Protein 4QT3 (pdb70)

Foldseek 3Di:
DQWDKDQLDPVSQKIKTWNDAADDDPVQADDAFKKWKKAKWKAWPVVRGTDDRPRHPPNIDIDGAPPPPAFQSVNSVSNPGGAQIKIKMKHWQVRHVAQPFDPDPTHHGIIMIMIMTTHDIGHDD

B-factor: mean 23.05, std 9.27, range [12.1, 69.91]

Radius of gyration: 13.94 Å; Cα contacts (8 Å, |Δi|>4): 327; chains: 1; bounding box: 39×39×34 Å

GO terms:
  GO:0005528 FK506 binding (F, IDA)
  GO:0005634 nucleus (C, IDA)
  GO:0005737 cytoplasm (C, IDA)
  GO:0003755 peptidyl-prolyl cis-trans isomerase activity (F, IDA)
  GO:0006457 protein folding (P, IDA)
  GO:0046983 protein dimerization activity (F, TAS)
  GO:0000413 protein peptidyl-prolyl isomerization (P, IDA)
  GO:0005515 protein binding (F, IPI)

Sequence (125 aa):
QEFEKVEELTADGGVIKTILKKGDEGEENIPKKGNEVVTVHYVVGKLESTGKVFDSSSFDDRRNVPFKFHLEQQGEVIKKGWDICVSSMRKNEKKCLVRIESSMMYGYGDEGCGESIPGNSVLLLFEEIELLSFRELE

Solvent-accessible surface area: 7272 Å² total; per-residue (Å²): 218,151,75,112,149,42,103,44,24,106,88,13,1,0,39,5,24,31,56,115,172,13,56,140,34,137,145,27,29,5,132,143,19,11,26,0,16,0,28,21,23,0,70,6,76,91,98,41,104,70,54,38,42,67,52,62,144,134,80,52,52,118,8,56,0,59,87,79,92,36,25,104,0,10,18,47,0,0,36,34,0,74,76,51,2,79,0,55,0,72,0,58,18,123,23,14,79,21,129,153,9,60,72,193,48,13,76,34,122,8,30,1,37,11,59,1,41,0,50,43,54,128,148,75,215

Nearest PDB structures (foldseek):
  4qt2-assembly1_A  TM=9.663E-01  e=1.489E-20  Plasmodium falciparum 3D7
  3ni6-assembly1_A  TM=9.645E-01  e=3.321E-19  Plasmodium vivax
  2ki3-assembly1_A  TM=9.117E-01  e=2.292E-16  Plasmodium vivax
  1r9h-assembly1_A  TM=9.351E-01  e=1.323E-12  Caenorhabd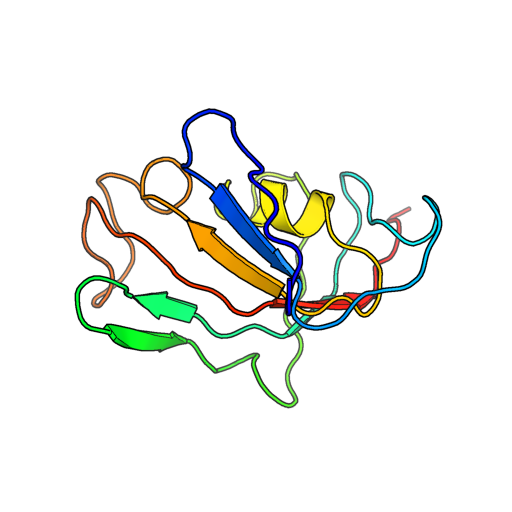itis elegans
  8ba6-assembly1_A  TM=9.193E-01  e=2.046E-12  Homo sapiens

Structure (mmCIF, N/CA/C/O backbone):
data_4QT3
#
_entry.id   4QT3
#
_cell.length_a   49.476
_cell.length_b   50.157
_cell.length_c   57.813
_cell.angle_alpha   90.000
_cell.angle_beta   90.000
_cell.angle_gamma   90.000
#
_symmetry.space_group_name_H-M   'P 21 21 21'
#
loop_
_entity.id
_entity.type
_entity.pdbx_description
1 polymer 'FK506-binding protein (FKBP)-type peptidyl-propyl isomerase'
2 non-polymer (2S,3S)-1,4-DIMERCAPTOBUTANE-2,3-DIOL
3 non-polymer 'RAPAMYCIN IMMUNOSUPPRESSANT DRUG'
4 water water
#
loop_
_atom_site.group_PDB
_atom_site.id
_atom_site.type_symbol
_atom_site.label_atom_id
_atom_site.label_alt_id
_atom_site.label_comp_id
_atom_site.label_asym_id
_atom_site.label_entity_id
_atom_site.label_seq_id
_atom_site.pdbx_PDB_ins_code
_atom_site.Cartn_x
_atom_site.Cartn_y
_atom_site.Cartn_z
_atom_site.occupancy
_atom_site.B_iso_or_equiv
_atom_site.auth_seq_id
_atom_site.auth_comp_id
_atom_site.auth_asym_id
_atom_site.auth_atom_id
_atom_site.pdbx_PDB_model_num
ATOM 1 N N . GLN A 1 1 ? -20.192 25.064 -7.529 1.00 45.95 5 GLN A N 1
ATOM 2 C CA . GLN A 1 1 ? -19.393 23.839 -7.193 1.00 42.63 5 GLN A CA 1
ATOM 3 C C . GLN A 1 1 ? -18.912 23.865 -5.746 1.00 36.62 5 GLN A C 1
ATOM 4 O O . GLN A 1 1 ? -18.608 24.925 -5.204 1.00 38.11 5 GLN A O 1
ATOM 10 N N . GLU A 1 2 ? -18.842 22.691 -5.124 1.00 31.33 6 GLU A N 1
ATOM 11 C CA . GLU A 1 2 ? -18.289 22.572 -3.776 1.00 27.56 6 GLU A CA 1
ATOM 12 C C . GLU A 1 2 ? -16.816 23.012 -3.739 1.00 25.47 6 GL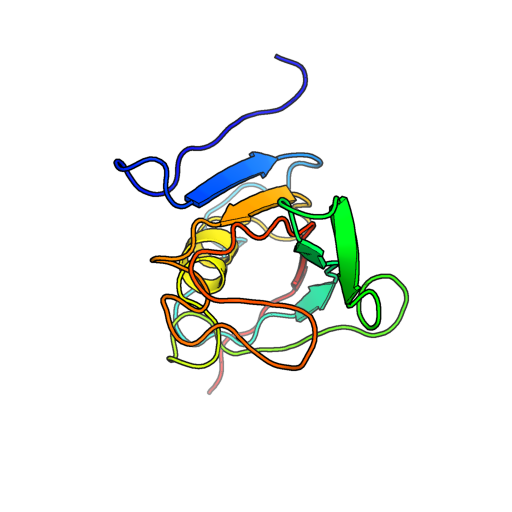U A C 1
ATOM 13 O O . GLU A 1 2 ? -16.398 23.771 -2.854 1.00 27.01 6 GLU A O 1
ATOM 19 N N . PHE A 1 3 ? -16.041 22.512 -4.698 1.00 26.73 7 PHE A N 1
ATOM 20 C CA . PHE A 1 3 ? -14.616 22.803 -4.786 1.00 25.74 7 PHE A CA 1
ATOM 21 C C . PHE A 1 3 ? -14.233 23.223 -6.191 1.00 27.08 7 PHE A C 1
ATOM 22 O O . PHE A 1 3 ? -14.788 22.725 -7.176 1.00 28.37 7 PHE A O 1
ATOM 30 N N . GLU A 1 4 ? -13.267 24.133 -6.267 1.00 25.12 8 GLU A N 1
ATOM 31 C CA . GLU A 1 4 ? -12.695 24.554 -7.530 1.00 27.06 8 GLU A CA 1
ATOM 32 C C . GLU A 1 4 ? -11.772 23.440 -8.014 1.00 23.56 8 GLU A C 1
ATOM 33 O O . GLU A 1 4 ? -10.879 22.997 -7.285 1.00 24.31 8 GLU A O 1
ATOM 39 N N . LYS A 1 5 ? -12.018 22.982 -9.235 1.00 21.89 9 LYS A N 1
ATOM 40 C CA . LYS A 1 5 ? -11.157 22.035 -9.917 1.00 23.63 9 LYS A CA 1
ATOM 41 C C . LYS A 1 5 ? -10.315 22.822 -10.915 1.00 24.41 9 LYS A C 1
ATOM 42 O O . LYS A 1 5 ? -10.844 23.596 -11.715 1.00 29.66 9 LYS A O 1
ATOM 48 N N . VAL A 1 6 ? -9.000 22.624 -10.854 1.00 21.46 10 VAL A N 1
ATOM 49 C CA . VAL A 1 6 ? -8.054 23.386 -11.653 1.00 20.24 10 VAL A CA 1
ATOM 50 C C . VAL A 1 6 ? -7.219 22.426 -12.479 1.00 18.79 10 VAL A C 1
ATOM 51 O O . VAL A 1 6 ? -6.455 21.631 -11.930 1.00 20.75 10 VAL A O 1
ATOM 55 N N . GLU A 1 7 ? -7.374 22.481 -13.795 1.00 17.54 11 GLU A N 1
ATOM 56 C CA A GLU A 1 7 ? -6.544 21.695 -14.700 0.70 18.03 11 GLU A CA 1
ATOM 57 C CA B GLU A 1 7 ? -6.551 21.690 -14.705 0.30 17.95 11 GLU A CA 1
ATOM 58 C C . GLU A 1 7 ? -5.221 22.443 -14.847 1.00 16.79 11 GLU A C 1
ATOM 59 O O . GLU A 1 7 ? -5.204 23.583 -15.286 1.00 19.04 11 GLU A O 1
ATOM 70 N N . LEU A 1 8 ? -4.105 21.825 -14.459 1.00 14.62 12 LEU A N 1
ATOM 71 C CA . LEU A 1 8 ? -2.808 22.527 -14.461 1.00 14.23 12 LEU A CA 1
ATOM 72 C C . LEU A 1 8 ? -1.909 22.224 -15.649 1.00 14.57 12 LEU A C 1
ATOM 73 O O . LEU A 1 8 ? -0.919 22.917 -15.865 1.00 15.46 12 LEU A O 1
ATOM 78 N N . THR A 1 9 ? -2.229 21.174 -16.396 1.00 15.56 13 THR A N 1
ATOM 79 C CA . THR A 1 9 ? -1.646 20.924 -17.704 1.00 15.81 13 THR A CA 1
ATOM 80 C C . THR A 1 9 ? -2.819 20.656 -18.646 1.00 16.00 13 THR A C 1
ATOM 81 O O . THR A 1 9 ? -3.820 20.066 -18.240 1.00 19.66 13 THR A O 1
ATOM 85 N N . ALA A 1 10 ? -2.692 21.071 -19.900 1.00 18.22 14 ALA A N 1
ATOM 86 C CA . ALA A 1 10 ? -3.814 20.984 -20.835 1.00 19.34 14 ALA A CA 1
ATOM 87 C C . ALA A 1 10 ? -4.164 19.537 -21.182 1.00 20.63 14 ALA A C 1
ATOM 88 O O . ALA A 1 10 ? -5.305 19.257 -21.567 1.00 23.58 14 ALA A O 1
ATOM 90 N N . ASP A 1 11 ? -3.198 18.630 -21.014 1.00 18.83 15 ASP A N 1
ATOM 91 C CA . ASP A 1 11 ? -3.380 17.213 -21.322 1.00 18.96 15 ASP A CA 1
ATOM 92 C C . ASP A 1 11 ? -4.094 16.419 -20.223 1.00 19.49 15 ASP A C 1
ATOM 93 O O . ASP A 1 11 ? -4.255 15.209 -20.360 1.00 21.56 15 ASP A O 1
ATOM 98 N N . GLY A 1 12 ? -4.536 17.085 -19.157 1.00 19.07 16 GLY A N 1
ATOM 99 C CA . GLY A 1 12 ? -5.210 16.408 -18.047 1.00 20.11 16 GLY A CA 1
ATOM 100 C C . GLY A 1 12 ? -4.284 15.642 -17.116 1.00 18.42 16 GLY A C 1
ATOM 101 O O . GLY A 1 12 ? -4.754 14.945 -16.227 1.00 19.09 16 GLY A O 1
ATOM 102 N N . GLY A 1 13 ? -2.975 15.768 -17.325 1.00 16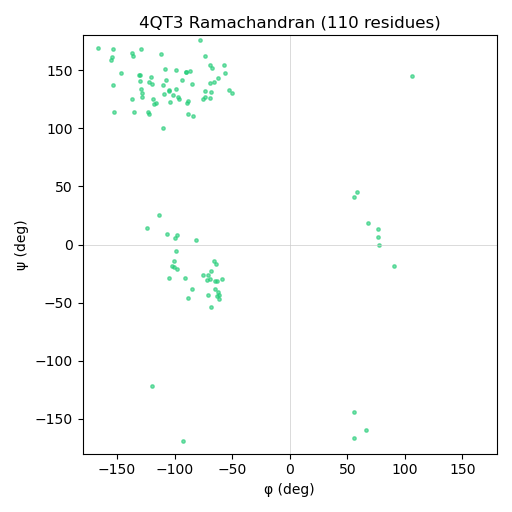.47 17 GLY A N 1
ATOM 103 C CA . GLY A 1 13 ? -1.988 15.025 -16.547 1.00 15.63 17 GLY A CA 1
ATOM 104 C C . GLY A 1 13 ? -1.831 15.456 -15.098 1.00 14.50 17 GLY A C 1
ATOM 105 O O . GLY A 1 13 ? -1.401 14.660 -14.262 1.00 14.95 17 GLY A O 1
ATOM 106 N N . VAL A 1 14 ? -2.152 16.718 -14.805 1.00 14.76 18 VAL A N 1
ATOM 107 C CA . VAL A 1 14 ? -2.098 17.256 -13.457 1.00 14.05 18 VAL A CA 1
ATOM 108 C C . VAL A 1 14 ? -3.372 18.067 -13.221 1.00 14.14 18 VAL A C 1
ATOM 109 O O . VAL A 1 14 ? -3.590 19.083 -13.877 1.00 15.20 18 VAL A O 1
ATOM 113 N N . ILE A 1 15 ? -4.211 17.588 -12.302 1.00 15.23 19 ILE A N 1
ATOM 114 C CA . ILE A 1 15 ? -5.479 18.232 -11.958 1.00 15.61 19 ILE A CA 1
ATOM 115 C C . ILE A 1 15 ? -5.558 18.413 -10.453 1.00 15.47 19 ILE A C 1
ATOM 116 O O . ILE A 1 15 ? -5.362 17.465 -9.697 1.00 17.36 19 ILE A O 1
ATOM 121 N N . LYS A 1 16 ? -5.827 19.643 -10.030 1.00 16.17 20 LYS A N 1
ATOM 122 C CA . LYS A 1 16 ? -5.867 20.038 -8.634 1.00 17.39 20 LYS A CA 1
ATOM 123 C C . LYS A 1 16 ? -7.317 20.324 -8.247 1.00 17.85 20 LYS A C 1
ATOM 124 O O . LYS A 1 16 ? -8.057 20.960 -9.009 1.00 20.06 20 LYS A O 1
ATOM 130 N N . THR A 1 17 ? -7.722 19.863 -7.070 1.00 16.71 21 THR A N 1
ATOM 131 C CA . THR A 1 17 ? -9.002 20.241 -6.477 1.00 16.54 21 THR A CA 1
ATOM 132 C C . THR A 1 17 ? -8.684 21.000 -5.203 1.00 17.24 21 THR A C 1
ATOM 133 O O . THR A 1 17 ? -8.010 20.475 -4.309 1.00 18.14 21 THR A O 1
ATOM 137 N N . ILE A 1 18 ? -9.154 22.248 -5.125 1.00 17.78 22 ILE A N 1
ATOM 138 C CA . ILE A 1 18 ? -8.848 23.090 -3.979 1.00 18.17 22 ILE A CA 1
ATOM 139 C C . ILE A 1 18 ? -9.841 22.779 -2.865 1.00 18.72 22 ILE A C 1
ATOM 140 O O . ILE A 1 18 ? -11.026 23.072 -2.986 1.00 22.81 22 ILE A O 1
ATOM 145 N N . LEU A 1 19 ? -9.351 22.161 -1.796 1.00 18.34 23 LEU A N 1
ATOM 146 C CA . LEU A 1 19 ? -10.180 21.761 -0.659 1.00 19.29 23 LEU A CA 1
ATOM 147 C C . LEU A 1 19 ? -10.368 22.902 0.342 1.00 19.66 23 LEU A C 1
ATOM 148 O O . LEU A 1 19 ? -11.445 23.057 0.924 1.00 23.69 23 LEU A O 1
ATOM 153 N N . LYS A 1 20 ? -9.307 23.674 0.551 1.00 19.93 24 LYS A N 1
ATOM 154 C CA . LYS A 1 20 ? -9.330 24.862 1.396 1.00 20.31 24 LYS A CA 1
ATOM 155 C C . LYS A 1 20 ? -8.567 25.958 0.686 1.00 21.33 24 LYS A C 1
ATOM 156 O O . LYS A 1 20 ? -7.400 25.775 0.337 1.00 21.39 24 LYS A O 1
ATOM 162 N N . LYS A 1 21 ? -9.219 27.102 0.493 1.00 22.09 25 LYS A N 1
ATOM 163 C CA . LYS A 1 21 ? -8.604 28.241 -0.174 1.00 22.33 25 LYS A CA 1
ATOM 164 C C . LYS A 1 21 ? -7.522 28.844 0.699 1.00 20.79 25 LYS A C 1
ATOM 165 O O . LYS A 1 21 ? -7.697 28.971 1.911 1.00 23.74 25 LYS A O 1
ATOM 171 N N . GLY A 1 22 ? -6.405 29.213 0.077 1.00 21.52 26 GLY A N 1
ATOM 172 C CA . GLY A 1 22 ? -5.327 29.899 0.769 1.00 22.32 26 GLY A CA 1
ATOM 173 C C . GLY A 1 22 ? -5.446 31.412 0.685 1.00 23.54 26 GLY A C 1
ATOM 174 O O . GLY A 1 22 ? -6.459 31.953 0.235 1.00 24.85 26 GLY A O 1
ATOM 175 N N . ASP A 1 23 ? -4.382 32.084 1.105 1.00 24.10 27 ASP A N 1
ATOM 176 C CA . ASP A 1 23 ? -4.353 33.550 1.187 1.00 23.31 27 ASP A CA 1
ATOM 177 C C . ASP A 1 23 ? -4.246 34.197 -0.196 1.00 25.80 27 ASP A C 1
ATOM 178 O O . ASP A 1 23 ? -3.408 33.809 -1.006 1.00 25.87 27 ASP A O 1
ATOM 183 N N . GLU A 1 24 ? -5.087 35.195 -0.459 1.00 27.44 28 GLU A N 1
ATOM 184 C CA . GLU A 1 24 ? -5.097 35.888 -1.754 1.00 30.92 28 GLU A CA 1
ATOM 185 C C . GLU A 1 24 ? -3.842 36.736 -1.949 1.00 29.42 28 GLU A C 1
ATOM 186 O O . GLU A 1 24 ? -3.208 37.145 -0.977 1.00 30.24 28 GLU A O 1
ATOM 192 N N . GLY A 1 25 ? -3.481 36.971 -3.210 1.00 29.44 29 GLY A N 1
ATOM 193 C CA . GLY A 1 25 ? -2.318 37.805 -3.550 1.00 29.25 29 GLY A CA 1
ATOM 194 C C . GLY A 1 25 ? -1.106 37.026 -4.039 1.00 28.79 29 GLY A C 1
ATOM 195 O O . GLY A 1 25 ? -0.837 35.925 -3.560 1.00 28.01 29 GLY A O 1
ATOM 196 N N . GLU A 1 26 ? -0.357 37.612 -4.973 1.00 28.73 30 GLU A N 1
ATOM 197 C CA . GLU A 1 26 ? 0.849 36.988 -5.540 1.00 28.14 30 GLU A CA 1
ATOM 198 C C . GLU A 1 26 ? 1.945 36.764 -4.521 1.00 27.61 30 GLU A C 1
ATOM 199 O O . GLU A 1 26 ? 2.737 35.832 -4.653 1.00 28.61 30 GLU A O 1
ATOM 205 N N . GLU A 1 27 ? 2.016 37.639 -3.522 1.00 27.14 31 GLU A N 1
ATOM 206 C CA . GLU A 1 27 ? 3.020 37.509 -2.473 1.00 29.77 31 GLU A CA 1
ATOM 207 C C . GLU A 1 27 ? 2.836 36.233 -1.649 1.00 29.76 31 GLU A C 1
ATOM 208 O O . GLU A 1 27 ? 3.750 35.832 -0.928 1.00 30.40 31 GLU A O 1
ATOM 214 N N . ASN A 1 28 ? 1.651 35.624 -1.740 1.00 25.87 32 ASN A N 1
ATOM 215 C CA . ASN A 1 28 ? 1.342 34.386 -1.016 1.00 25.85 32 ASN A CA 1
ATOM 216 C C . ASN A 1 28 ? 1.486 33.118 -1.841 1.00 23.85 32 ASN A C 1
ATOM 217 O O . ASN A 1 28 ? 1.123 32.045 -1.366 1.00 21.11 32 ASN A O 1
ATOM 222 N N . ILE A 1 29 ? 2.028 33.237 -3.051 1.00 23.24 33 ILE A N 1
ATOM 223 C CA . ILE A 1 29 ? 2.343 32.081 -3.889 1.00 21.88 33 ILE A CA 1
ATOM 224 C C . ILE A 1 29 ? 3.862 31.949 -3.949 1.00 21.98 33 ILE A C 1
ATOM 225 O O . ILE A 1 29 ? 4.551 32.924 -4.241 1.00 22.92 33 ILE A O 1
ATOM 230 N N . PRO A 1 30 ? 4.396 30.746 -3.680 1.00 19.16 34 PRO A N 1
ATOM 231 C CA . PRO A 1 30 ?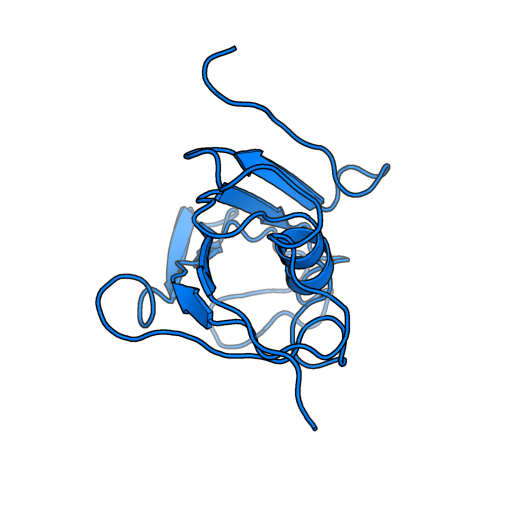 5.841 30.555 -3.697 1.00 19.22 34 PRO A CA 1
ATOM 232 C C . PRO A 1 30 ? 6.406 30.702 -5.093 1.00 20.46 34 PRO A C 1
ATOM 233 O O . PRO A 1 30 ? 5.713 30.444 -6.072 1.00 22.30 34 PRO A O 1
ATOM 237 N N . LYS A 1 31 ? 7.663 31.117 -5.166 1.00 20.78 35 LYS A N 1
ATOM 238 C CA . LYS A 1 31 ? 8.347 31.311 -6.427 1.00 22.05 35 LYS A CA 1
ATOM 239 C C . LYS A 1 31 ? 9.461 30.286 -6.600 1.00 19.51 35 LYS A C 1
ATOM 240 O O . LYS A 1 31 ? 9.902 29.645 -5.637 1.00 20.02 35 LYS A O 1
ATOM 246 N N . LYS A 1 32 ? 9.920 30.150 -7.839 1.00 20.16 36 LYS A N 1
ATOM 247 C CA . LYS A 1 32 ? 10.992 29.225 -8.191 1.00 20.03 36 LYS A CA 1
ATOM 248 C C . LYS A 1 32 ? 12.199 29.397 -7.275 1.00 20.17 36 LYS A C 1
ATOM 249 O O . LYS A 1 32 ? 12.677 30.520 -7.055 1.00 22.68 36 LYS A O 1
ATOM 255 N N . GLY A 1 33 ? 12.681 28.283 -6.733 1.00 21.31 37 GLY A N 1
ATOM 256 C CA . GLY A 1 33 ? 13.842 28.275 -5.849 1.00 21.91 37 GLY A CA 1
ATOM 257 C C . GLY A 1 33 ? 13.543 28.421 -4.368 1.00 20.26 37 GLY A C 1
ATOM 258 O O . GLY A 1 33 ? 14.388 28.104 -3.527 1.00 23.40 37 GLY A O 1
ATOM 259 N N . ASN A 1 34 ? 12.349 28.905 -4.028 1.00 20.01 38 ASN A N 1
ATOM 260 C CA . ASN A 1 34 ? 11.969 29.055 -2.637 1.00 18.94 38 ASN A CA 1
ATOM 261 C C . ASN A 1 34 ? 11.940 27.700 -1.937 1.00 18.79 38 ASN A C 1
ATOM 262 O O . ASN A 1 34 ? 11.529 26.687 -2.532 1.00 20.26 38 ASN A O 1
ATOM 267 N N . GLU A 1 35 ? 12.345 27.682 -0.672 1.00 20.16 39 GLU A N 1
ATOM 268 C CA . GLU A 1 35 ? 12.048 26.552 0.197 1.00 20.56 39 GLU A CA 1
ATOM 269 C C . GLU A 1 35 ? 10.569 26.610 0.560 1.00 21.25 39 GLU A C 1
ATOM 270 O O . GLU A 1 35 ? 10.077 27.633 1.022 1.00 24.87 39 GLU A O 1
ATOM 276 N N . VAL A 1 36 ? 9.869 25.504 0.333 1.00 18.23 40 VAL A N 1
ATOM 277 C CA A VAL A 1 36 ? 8.459 25.414 0.710 0.50 17.61 40 VAL A CA 1
ATOM 278 C CA B VAL A 1 36 ? 8.465 25.368 0.640 0.50 17.99 40 VAL A CA 1
ATOM 279 C C . VAL A 1 36 ? 8.298 24.323 1.744 1.00 17.44 40 VAL A C 1
ATOM 280 O O . VAL A 1 36 ? 9.019 23.321 1.737 1.00 19.22 40 VAL A O 1
ATOM 287 N N . THR A 1 37 ? 7.356 24.553 2.653 1.00 18.04 41 THR A N 1
ATOM 288 C CA . THR A 1 37 ? 7.037 23.636 3.738 1.00 18.13 41 THR A CA 1
ATOM 289 C C . THR A 1 37 ? 5.590 23.185 3.602 1.00 16.99 41 THR A C 1
ATOM 290 O O . THR A 1 37 ? 4.688 24.018 3.519 1.00 17.46 41 THR A O 1
ATOM 294 N N . VAL A 1 38 ? 5.374 21.870 3.564 1.00 17.12 42 VAL A N 1
ATOM 295 C CA . VAL A 1 38 ? 4.038 21.306 3.361 1.00 16.31 42 VAL A CA 1
ATOM 296 C C . VAL A 1 38 ? 3.762 20.120 4.280 1.00 16.55 42 VAL A C 1
ATOM 297 O O . VAL A 1 38 ? 4.679 19.550 4.876 1.00 17.60 42 VAL A O 1
ATOM 301 N N . HIS A 1 39 ? 2.485 19.764 4.383 1.00 16.88 43 HIS A N 1
ATOM 302 C CA . HIS A 1 39 ? 2.087 18.424 4.784 1.00 17.71 43 HIS A CA 1
ATOM 303 C C . HIS A 1 39 ? 1.526 17.735 3.550 1.00 16.01 43 HIS A C 1
ATOM 304 O O . HIS A 1 39 ? 0.975 18.387 2.661 1.00 16.93 43 HIS A O 1
ATOM 311 N N . TYR A 1 40 ? 1.651 16.414 3.500 1.00 15.17 44 TYR A N 1
ATOM 312 C CA . TYR A 1 40 ? 1.064 15.657 2.408 1.00 14.70 44 TYR A CA 1
ATOM 313 C C . TYR A 1 40 ? 0.767 14.223 2.800 1.00 14.43 44 TYR A C 1
ATOM 314 O O . TYR A 1 40 ? 1.313 13.707 3.768 1.00 15.29 44 TYR A O 1
ATOM 323 N N . VAL A 1 41 ? -0.105 13.621 2.005 1.00 14.41 45 VAL A N 1
ATOM 324 C CA A VAL A 1 41 ? -0.353 12.182 2.023 0.50 14.15 45 VAL A CA 1
ATOM 325 C CA B VAL A 1 41 ? -0.388 12.184 2.020 0.50 14.57 45 VAL A CA 1
ATOM 326 C C . VAL A 1 41 ? -0.500 11.750 0.563 1.00 14.72 45 VAL A C 1
ATOM 327 O O . VAL A 1 41 ? -1.101 12.460 -0.246 1.00 14.83 45 VAL A O 1
ATOM 334 N N . GLY A 1 42 ? 0.068 10.590 0.222 1.00 14.31 46 GLY A N 1
ATOM 335 C CA . GLY A 1 42 ? 0.005 10.055 -1.131 1.00 14.35 46 GLY A CA 1
ATOM 336 C C . GLY A 1 42 ? -0.673 8.697 -1.215 1.00 13.37 46 GLY A C 1
ATOM 337 O O . GLY A 1 42 ? -0.438 7.831 -0.378 1.00 15.10 46 GLY A O 1
ATOM 338 N N . LYS A 1 43 ? -1.505 8.536 -2.235 1.00 14.11 47 LYS A N 1
ATOM 339 C CA . LYS A 1 43 ? -2.296 7.337 -2.485 1.00 14.87 47 LYS A CA 1
ATOM 340 C C . LYS A 1 43 ? -2.108 6.888 -3.952 1.00 14.26 47 LYS A C 1
ATOM 341 O O . LYS A 1 43 ? -2.042 7.709 -4.881 1.00 14.40 47 LYS A O 1
ATOM 347 N N . LEU A 1 44 ? -2.023 5.577 -4.162 1.00 13.44 48 LEU A N 1
ATOM 348 C CA . LEU A 1 44 ? -1.910 4.998 -5.489 1.00 13.76 48 LEU A CA 1
ATOM 349 C C . LEU A 1 44 ? -3.309 4.734 -6.035 1.00 14.68 48 LEU A C 1
ATOM 350 O O . LEU A 1 44 ? -4.075 4.004 -5.406 1.00 17.13 48 LEU A O 1
ATOM 355 N N . GLU A 1 45 ? -3.658 5.312 -7.183 1.00 15.07 49 GLU A N 1
ATOM 356 C CA . GLU A 1 45 ? -5.034 5.184 -7.698 1.00 17.41 49 GLU A CA 1
ATOM 357 C C . GLU A 1 45 ? -5.394 3.736 -8.054 1.00 18.41 49 GLU A C 1
ATOM 358 O O . GLU A 1 45 ? -6.528 3.303 -7.809 1.00 21.73 49 GLU A O 1
ATOM 364 N N . SER A 1 46 ? -4.450 2.986 -8.616 1.00 18.06 50 SER A N 1
ATOM 365 C CA . SER A 1 46 ? -4.769 1.647 -9.126 1.00 18.79 50 SER A CA 1
ATOM 366 C C . SER A 1 46 ? -5.246 0.697 -8.025 1.00 20.90 50 SER A C 1
ATOM 367 O O . SER A 1 46 ? -6.191 -0.073 -8.237 1.00 26.79 50 SER A O 1
ATOM 370 N N . THR A 1 47 ? -4.608 0.758 -6.862 1.00 19.21 51 THR A N 1
ATOM 371 C CA . THR A 1 47 ? -4.934 -0.124 -5.732 1.00 18.57 51 THR A CA 1
ATOM 372 C C . THR A 1 47 ? -5.798 0.564 -4.697 1.00 18.92 51 THR A C 1
ATOM 373 O O . THR A 1 47 ? -6.411 -0.092 -3.857 1.00 21.02 51 THR A O 1
ATOM 377 N N . GLY A 1 48 ? -5.804 1.897 -4.721 1.00 17.90 52 GLY A N 1
ATOM 378 C 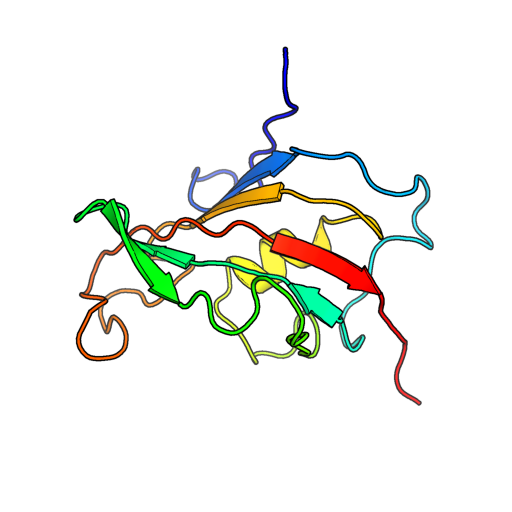CA . GLY A 1 48 ? -6.502 2.678 -3.721 1.00 17.62 52 GLY A CA 1
ATOM 379 C C . GLY A 1 48 ? -5.796 2.759 -2.387 1.00 16.47 52 GLY A C 1
ATOM 380 O O . GLY A 1 48 ? -6.378 3.200 -1.415 1.00 21.64 52 GLY A O 1
ATOM 381 N N . LYS A 1 49 ? -4.524 2.364 -2.337 1.00 16.64 53 LYS A N 1
ATOM 382 C CA . LYS A 1 49 ? -3.796 2.286 -1.080 1.00 17.50 53 LYS A CA 1
ATOM 383 C C . LYS A 1 49 ? -2.913 3.518 -0.840 1.00 16.20 53 LYS A C 1
ATOM 384 O O . LYS A 1 49 ? -2.204 3.961 -1.735 1.00 16.72 53 LYS A O 1
ATOM 390 N N . VAL A 1 50 ? -2.968 4.056 0.373 1.00 15.15 54 VAL A N 1
ATOM 391 C CA . VAL A 1 50 ? -2.054 5.106 0.794 1.00 15.48 54 VAL A CA 1
ATOM 392 C C . VAL A 1 50 ? -0.651 4.520 0.924 1.00 16.65 54 VAL A C 1
ATOM 393 O O . VAL A 1 50 ? -0.452 3.530 1.614 1.00 20.39 54 VAL A O 1
ATOM 397 N N . PHE A 1 51 ? 0.318 5.127 0.252 1.00 15.27 55 PHE A N 1
ATOM 398 C CA . PHE A 1 51 ? 1.700 4.667 0.338 1.00 15.38 55 PHE A CA 1
ATOM 399 C C . PHE A 1 51 ? 2.586 5.522 1.249 1.00 16.27 55 PHE A C 1
ATOM 400 O O . PHE A 1 51 ? 3.646 5.068 1.664 1.00 18.94 55 PHE A O 1
ATOM 408 N N . ASP A 1 52 ? 2.178 6.748 1.562 1.00 14.98 56 ASP A N 1
ATOM 409 C CA . ASP A 1 52 ? 3.007 7.628 2.390 1.00 15.82 56 ASP A CA 1
ATOM 410 C C . ASP A 1 52 ? 2.116 8.605 3.131 1.00 15.57 56 ASP A C 1
ATOM 411 O O . ASP A 1 52 ? 1.451 9.429 2.509 1.00 16.08 56 ASP A O 1
ATOM 416 N N . SER A 1 53 ? 2.084 8.472 4.455 1.00 17.74 57 SER A N 1
ATOM 417 C CA . SER A 1 53 ? 1.413 9.434 5.324 1.00 18.25 57 SER A CA 1
ATOM 418 C C . SER A 1 53 ? 2.352 10.004 6.395 1.00 18.84 57 SER A C 1
ATOM 419 O O . SER A 1 53 ? 1.889 10.668 7.323 1.00 21.81 57 SER A O 1
ATOM 422 N N . SER A 1 54 ? 3.662 9.801 6.234 1.00 18.46 58 SER A N 1
ATOM 423 C CA A SER A 1 54 ? 4.662 10.190 7.233 0.50 19.13 58 SER A CA 1
ATOM 424 C CA B SER A 1 54 ? 4.605 10.181 7.285 0.50 19.79 58 SER A CA 1
ATOM 425 C C . SER A 1 54 ? 4.697 11.692 7.500 1.00 19.86 58 SER A C 1
ATOM 426 O O . SER A 1 54 ? 5.118 12.133 8.569 1.00 23.50 58 SER A O 1
ATOM 431 N N . PHE A 1 55 ? 4.277 12.476 6.510 1.00 19.28 59 PHE A N 1
ATOM 432 C CA . PHE A 1 55 ? 4.291 13.931 6.623 1.00 19.57 59 PHE A CA 1
ATOM 433 C C . PHE A 1 55 ? 2.879 14.531 6.644 1.00 19.43 59 PHE A C 1
ATOM 434 O O . PHE A 1 55 ? 2.701 15.700 6.315 1.00 19.64 59 PHE A O 1
ATOM 442 N N . ASP A 1 56 ? 1.880 13.762 7.078 1.00 21.22 60 ASP A N 1
ATOM 443 C CA A ASP A 1 56 ? 0.478 14.169 6.977 0.50 23.76 60 ASP A CA 1
ATOM 444 C CA B ASP A 1 56 ? 0.488 14.212 6.962 0.50 23.48 60 ASP A CA 1
ATOM 445 C C . ASP A 1 56 ? -0.067 14.845 8.236 1.00 27.91 60 ASP A C 1
ATOM 446 O O . ASP A 1 56 ? -1.155 15.426 8.207 1.00 33.45 60 ASP A O 1
ATOM 455 N N . ARG A 1 57 ? 0.688 14.760 9.330 1.00 30.34 61 ARG A N 1
ATOM 456 C CA A ARG A 1 57 ? 0.198 15.212 10.637 0.50 32.56 61 ARG A CA 1
ATOM 457 C CA B ARG A 1 57 ? 0.205 15.175 10.648 0.50 33.02 61 ARG A CA 1
ATOM 458 C C . ARG A 1 57 ? 1.121 16.257 11.258 1.00 33.60 61 ARG A C 1
ATOM 459 O O . ARG A 1 57 ? 0.875 17.452 11.091 1.00 39.99 61 ARG A O 1
ATOM 474 N N . ASN A 1 58 ? 2.193 15.843 11.928 1.00 33.83 62 ASN A N 1
ATOM 475 C CA . ASN A 1 58 ? 3.029 16.776 12.692 1.00 37.12 62 ASN A CA 1
ATOM 476 C C . ASN A 1 58 ? 4.352 17.116 12.019 1.00 35.08 62 ASN A C 1
ATOM 477 O O . ASN A 1 58 ? 4.880 18.211 12.208 1.00 41.70 62 ASN A O 1
ATOM 482 N N . VAL A 1 59 ? 4.875 16.181 11.230 1.00 31.45 63 VAL A N 1
ATOM 483 C CA . VAL A 1 59 ? 6.184 16.331 10.609 1.00 29.09 63 VAL A CA 1
ATOM 484 C C . VAL A 1 59 ? 6.001 17.048 9.272 1.00 26.15 63 VAL A C 1
ATOM 485 O O . VAL A 1 59 ? 5.217 16.591 8.427 1.00 26.83 63 VAL A O 1
ATOM 489 N N . PRO A 1 60 ? 6.690 18.187 9.080 1.00 24.72 64 PRO A N 1
ATOM 490 C CA . PRO A 1 60 ? 6.590 18.892 7.803 1.00 21.56 64 PRO A CA 1
ATOM 491 C C . PRO A 1 60 ? 7.593 18.371 6.778 1.00 21.35 64 PRO A C 1
ATOM 492 O O . PRO A 1 60 ? 8.676 17.901 7.145 1.00 23.03 64 PRO A O 1
ATOM 496 N N . PHE A 1 61 ? 7.213 18.448 5.506 1.00 19.51 65 PHE A N 1
ATOM 497 C CA . PHE A 1 61 ? 8.095 18.103 4.393 1.00 17.48 65 PHE A CA 1
ATOM 498 C C . PHE A 1 61 ? 8.550 19.406 3.738 1.00 17.27 65 PHE A C 1
ATOM 499 O O . PHE A 1 61 ? 7.730 20.276 3.466 1.00 17.72 65 PHE A O 1
ATOM 507 N N . LYS 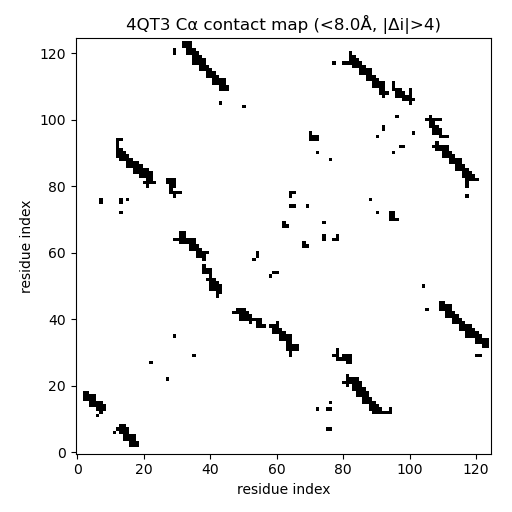A 1 62 ? 9.853 19.537 3.499 1.00 17.40 66 LYS A N 1
ATOM 508 C CA . LYS A 1 62 ? 10.415 20.742 2.881 1.00 18.33 66 LYS A CA 1
ATOM 509 C C . LYS A 1 62 ? 11.156 20.391 1.601 1.00 17.22 66 LYS A C 1
ATOM 510 O O . LYS A 1 62 ? 11.851 19.374 1.537 1.00 20.82 66 LYS A O 1
ATOM 516 N N . PHE A 1 63 ? 11.001 21.220 0.576 1.00 17.04 67 PHE A N 1
ATOM 517 C CA . PHE A 1 63 ? 11.754 21.063 -0.659 1.00 16.82 67 PHE A CA 1
ATOM 518 C C . PHE A 1 63 ? 11.884 22.422 -1.353 1.00 15.81 67 PHE A C 1
ATOM 519 O O . PHE A 1 63 ? 11.216 23.380 -0.973 1.00 17.81 67 PHE A O 1
ATOM 527 N N . HIS A 1 64 ? 12.747 22.495 -2.355 1.00 16.92 68 HIS A N 1
ATOM 528 C CA . HIS A 1 64 ? 12.909 23.712 -3.143 1.00 16.79 68 HIS A CA 1
ATOM 529 C C . HIS A 1 64 ? 12.081 23.635 -4.402 1.00 16.56 68 HIS A C 1
ATOM 530 O O . HIS A 1 64 ? 12.216 22.703 -5.186 1.00 17.11 68 HIS A O 1
ATOM 537 N N . LEU A 1 65 ? 11.230 24.634 -4.589 1.00 17.33 69 LEU A N 1
ATOM 538 C CA . LEU A 1 65 ? 10.289 24.652 -5.691 1.00 16.18 69 LEU A CA 1
ATOM 539 C C . LEU A 1 65 ? 10.978 24.818 -7.047 1.00 16.55 69 LEU A C 1
ATOM 540 O O . LEU A 1 65 ? 11.813 25.704 -7.225 1.00 17.79 69 LEU A O 1
ATOM 545 N N . GLU A 1 66 ? 10.623 23.967 -8.001 1.00 16.65 70 GLU A N 1
ATOM 546 C CA . GLU A 1 66 ? 11.093 24.079 -9.374 1.00 17.48 70 GLU A CA 1
ATOM 547 C C . GLU A 1 66 ? 12.619 24.037 -9.485 1.00 19.92 70 GLU A C 1
ATOM 548 O O . GLU A 1 66 ? 13.226 24.825 -10.229 1.00 24.28 70 GLU A O 1
ATOM 554 N N . GLN A 1 67 ? 13.214 23.088 -8.755 1.00 19.78 71 GLN A N 1
ATOM 555 C CA A GLN A 1 67 ? 14.669 22.918 -8.708 0.50 22.28 71 GLN A CA 1
ATOM 556 C CA B GLN A 1 67 ? 14.666 22.911 -8.689 0.50 22.64 71 GLN A CA 1
ATOM 557 C C . GLN A 1 67 ? 15.080 21.464 -8.964 1.00 24.99 71 GLN A C 1
ATOM 558 O O . GLN A 1 67 ? 16.143 21.017 -8.522 1.00 25.48 71 GLN A O 1
ATOM 569 N N . GLY A 1 68 ? 14.245 20.728 -9.691 1.00 23.74 72 GLY A N 1
ATOM 570 C CA . GLY A 1 68 ? 14.542 19.331 -10.025 1.00 24.18 72 GLY A CA 1
ATOM 571 C C . GLY A 1 68 ? 14.534 18.350 -8.864 1.00 23.10 72 GLY A C 1
ATOM 572 O O . GLY A 1 68 ? 15.088 17.250 -8.985 1.00 26.24 72 GLY A O 1
ATOM 573 N N . GLU A 1 69 ? 13.904 18.718 -7.752 1.00 17.69 73 GLU A N 1
ATOM 574 C CA . GLU A 1 69 ? 13.968 17.896 -6.539 1.00 15.55 73 GLU A CA 1
ATOM 575 C C . GLU A 1 69 ? 12.843 16.864 -6.421 1.00 15.28 73 GLU A C 1
ATOM 576 O O . GLU A 1 69 ? 13.026 15.815 -5.807 1.00 15.69 73 GLU A O 1
ATOM 582 N N . VAL A 1 70 ? 11.689 17.173 -7.004 1.00 15.60 74 VAL A N 1
ATOM 583 C CA . VAL A 1 70 ? 10.483 16.362 -6.865 1.00 14.59 74 VAL A CA 1
ATOM 584 C C . VAL A 1 70 ? 9.895 16.060 -8.235 1.00 14.16 74 VAL A C 1
ATOM 585 O O . VAL A 1 70 ? 10.290 16.646 -9.247 1.00 15.76 74 VAL A O 1
ATOM 589 N N . ILE A 1 71 ? 8.942 15.125 -8.271 1.00 13.32 75 ILE A N 1
ATOM 590 C CA . ILE A 1 71 ? 8.226 14.812 -9.505 1.00 13.06 75 ILE A CA 1
ATOM 591 C C . ILE A 1 71 ? 7.577 16.064 -10.093 1.00 12.10 75 ILE A C 1
ATOM 592 O O . ILE A 1 71 ? 7.166 16.977 -9.365 1.00 13.27 75 ILE A O 1
ATOM 597 N N . LYS A 1 72 ? 7.496 16.112 -11.410 1.00 13.03 76 LYS A N 1
ATOM 598 C CA A LYS A 1 72 ? 7.050 17.320 -12.098 0.70 13.99 76 LYS A CA 1
ATOM 599 C CA B LYS A 1 72 ? 7.061 17.328 -12.082 0.30 13.60 76 LYS A CA 1
ATOM 600 C C . LYS A 1 72 ? 5.667 17.764 -11.628 1.00 13.16 76 LYS A C 1
ATOM 601 O O . LYS A 1 72 ? 5.415 18.947 -11.473 1.00 14.05 76 LYS A O 1
ATOM 612 N N . GLY A 1 73 ? 4.756 16.818 -11.427 1.00 12.87 77 GLY A N 1
ATOM 613 C CA . GLY A 1 73 ? 3.414 17.172 -10.991 1.00 12.46 77 GLY A CA 1
ATOM 614 C C . GLY A 1 73 ? 3.382 17.914 -9.672 1.00 12.37 77 GLY A C 1
ATOM 615 O O . GLY A 1 73 ? 2.487 18.728 -9.437 1.00 13.10 77 GLY A O 1
ATOM 616 N N . TRP A 1 74 ? 4.348 17.645 -8.799 1.00 12.45 78 TRP A N 1
ATOM 617 C CA . TRP A 1 74 ? 4.459 18.396 -7.542 1.00 12.56 78 TRP A CA 1
ATOM 618 C C . TRP A 1 74 ? 4.930 19.827 -7.751 1.00 13.42 78 TRP A C 1
ATOM 619 O O . TRP A 1 74 ? 4.377 20.742 -7.142 1.00 14.13 78 TRP A O 1
ATOM 630 N N . ASP A 1 75 ? 5.933 20.025 -8.603 1.00 12.98 79 ASP A N 1
ATOM 631 C CA . ASP A 1 75 ? 6.369 21.393 -8.920 1.00 13.63 79 ASP A CA 1
ATOM 632 C C . ASP A 1 75 ? 5.221 22.173 -9.566 1.00 13.52 79 ASP A C 1
ATOM 633 O O . ASP A 1 75 ? 4.966 23.325 -9.221 1.00 14.41 79 ASP A O 1
ATOM 638 N N . ILE A 1 76 ? 4.512 21.534 -10.484 1.00 13.35 80 ILE A N 1
ATOM 639 C CA . ILE A 1 76 ? 3.389 22.164 -11.174 1.00 13.05 80 ILE A CA 1
ATOM 640 C C . ILE A 1 76 ? 2.292 22.513 -10.177 1.00 13.58 80 ILE A C 1
ATOM 641 O O . ILE A 1 76 ? 1.736 23.607 -10.204 1.00 14.78 80 ILE A O 1
ATOM 646 N N . CYS A 1 77 ? 1.975 21.592 -9.276 1.00 12.99 81 CYS A N 1
ATOM 647 C CA . CYS A 1 77 ? 0.927 21.834 -8.303 1.00 12.83 81 CYS A CA 1
ATOM 648 C C . CYS A 1 77 ? 1.307 22.905 -7.295 1.00 12.87 81 CYS A C 1
ATOM 649 O O . CYS A 1 77 ? 0.588 23.885 -7.095 1.00 13.75 81 CYS A O 1
ATOM 652 N N . VAL A 1 78 ? 2.452 22.736 -6.652 1.00 13.55 82 VAL A N 1
ATOM 653 C CA . VAL A 1 78 ? 2.830 23.656 -5.582 1.00 13.61 82 VAL A CA 1
ATOM 654 C C . VAL A 1 78 ? 3.070 25.078 -6.101 1.00 14.34 82 VAL A C 1
ATOM 655 O O . VAL A 1 78 ? 2.729 26.040 -5.406 1.00 15.26 82 VAL A O 1
ATOM 659 N N . SER A 1 79 ? 3.547 25.215 -7.339 1.00 13.79 83 SER A N 1
ATOM 660 C CA . SER A 1 79 ? 3.728 26.534 -7.932 1.00 14.53 83 SER A CA 1
ATOM 661 C C . SER A 1 79 ? 2.408 27.272 -8.152 1.00 15.82 83 SER A C 1
ATOM 662 O O . SER A 1 79 ? 2.431 28.475 -8.415 1.00 17.58 83 SER A O 1
ATOM 665 N N . SER A 1 80 ? 1.277 26.557 -8.073 1.00 14.78 84 SER A N 1
ATOM 666 C CA . SER A 1 80 ? -0.053 27.139 -8.221 1.00 14.99 84 SER A CA 1
ATOM 667 C C . SER A 1 80 ? -0.728 27.404 -6.898 1.00 15.19 84 SER A C 1
ATOM 668 O O . SER A 1 80 ? -1.833 27.959 -6.890 1.00 17.04 84 SER A O 1
ATOM 671 N N . MET A 1 81 ? -0.113 26.988 -5.788 1.00 14.82 85 MET A N 1
ATOM 672 C CA . MET A 1 81 ? -0.774 27.045 -4.488 1.00 15.82 85 MET A CA 1
ATOM 673 C C . MET A 1 81 ? -0.542 28.358 -3.750 1.00 16.77 85 MET A C 1
ATOM 674 O O . MET A 1 81 ? 0.514 28.979 -3.873 1.00 18.29 85 MET A O 1
ATOM 679 N N . ARG A 1 82 ? -1.549 28.747 -2.969 1.00 18.30 86 ARG A N 1
ATOM 680 C CA . ARG A 1 82 ? -1.480 29.898 -2.083 1.00 18.45 86 ARG A CA 1
ATOM 681 C C . ARG A 1 82 ? -1.167 29.439 -0.667 1.00 19.95 86 ARG A C 1
ATOM 682 O O . ARG A 1 82 ? -1.532 28.330 -0.268 1.00 19.99 86 ARG A O 1
ATOM 690 N N . LYS A 1 83 ? -0.490 30.279 0.107 1.00 20.45 87 LYS A N 1
ATOM 691 C CA . LYS A 1 83 ? -0.184 29.932 1.487 1.00 19.92 87 LYS A CA 1
ATOM 692 C C . LYS A 1 83 ? -1.474 29.541 2.191 1.00 20.89 87 LYS A C 1
ATOM 693 O O . LYS A 1 83 ? -2.483 30.236 2.071 1.00 22.26 87 LYS A O 1
ATOM 699 N N . ASN A 1 84 ? -1.416 28.421 2.913 1.00 19.86 88 ASN A N 1
ATOM 700 C CA . ASN A 1 84 ? -2.545 27.830 3.650 1.00 19.35 88 ASN A CA 1
ATOM 701 C C . ASN A 1 84 ? -3.563 27.063 2.806 1.00 20.63 88 ASN A C 1
ATOM 702 O O . ASN A 1 84 ? -4.510 26.495 3.348 1.00 23.49 88 ASN A O 1
ATOM 707 N N . GLU A 1 85 ? -3.342 26.998 1.493 1.00 18.13 89 GLU A N 1
ATOM 708 C CA . GLU A 1 85 ? -4.165 26.170 0.636 1.00 18.05 89 GLU A CA 1
ATOM 709 C C . GLU A 1 85 ? -3.994 24.691 0.955 1.00 17.88 89 GLU A C 1
ATOM 710 O O . GLU A 1 85 ? -2.888 24.231 1.228 1.00 17.95 89 GLU A O 1
ATOM 716 N N . LYS A 1 86 ? -5.113 23.971 0.935 1.00 17.34 90 LYS A N 1
ATOM 717 C CA A LYS A 1 86 ? -5.096 22.512 0.959 0.50 17.54 90 LYS A CA 1
ATOM 718 C CA B LYS A 1 86 ? -5.115 22.507 0.960 0.50 17.89 90 LYS A CA 1
ATOM 719 C C . LYS A 1 86 ? -5.725 22.037 -0.337 1.00 16.62 90 LYS A C 1
ATOM 720 O O . LYS A 1 86 ? -6.799 22.496 -0.714 1.00 18.12 90 LYS A O 1
ATOM 731 N N . CYS A 1 87 ? -5.053 21.126 -1.034 1.00 16.32 91 CYS A N 1
ATOM 732 C CA . CYS A 1 87 ? -5.592 20.624 -2.289 1.00 16.61 91 CYS A CA 1
ATOM 733 C C . CYS A 1 87 ? -5.443 19.110 -2.405 1.00 15.68 91 CYS A C 1
ATOM 734 O O . CYS A 1 87 ? -4.672 18.491 -1.682 1.00 17.28 91 CYS A O 1
ATOM 737 N N . LEU A 1 88 ? -6.223 18.552 -3.313 1.00 15.42 92 LEU A N 1
ATOM 738 C CA . LEU A 1 88 ? -6.043 17.210 -3.810 1.00 15.96 92 LEU A CA 1
ATOM 739 C C . LEU A 1 88 ? -5.458 17.388 -5.203 1.00 18.14 9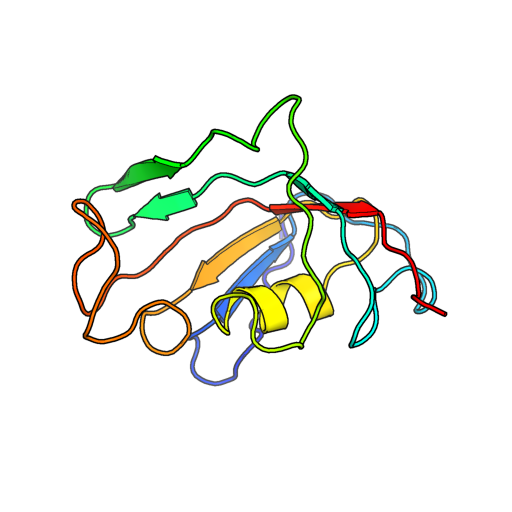2 LEU A C 1
ATOM 740 O O . LEU A 1 88 ? -5.931 18.228 -5.965 1.00 24.37 92 LEU A O 1
ATOM 745 N N . VAL A 1 89 ? -4.408 16.644 -5.531 1.00 14.45 93 VAL A N 1
ATOM 746 C CA . VAL A 1 89 ? -3.846 16.702 -6.878 1.00 13.20 93 VAL A CA 1
ATOM 747 C C . VAL A 1 89 ? -3.723 15.280 -7.438 1.00 13.56 93 VAL A C 1
ATOM 748 O O . VAL A 1 89 ? -3.210 14.372 -6.761 1.00 13.81 93 VAL A O 1
ATOM 752 N N . ARG A 1 90 ? -4.216 15.102 -8.657 1.00 13.51 94 ARG A N 1
ATOM 753 C CA . ARG A 1 90 ? -4.135 13.844 -9.380 1.00 12.89 94 ARG A CA 1
ATOM 754 C C . ARG A 1 90 ? -3.054 13.984 -10.442 1.00 13.48 94 ARG A C 1
ATOM 755 O O . ARG A 1 90 ? -3.114 14.873 -11.304 1.00 14.08 94 ARG A O 1
ATOM 763 N N . ILE A 1 91 ? -2.061 13.100 -10.381 1.00 13.41 95 ILE A N 1
ATOM 764 C CA . ILE A 1 91 ? -0.856 13.204 -11.195 1.00 13.09 95 ILE A CA 1
ATOM 765 C C . ILE A 1 91 ? -0.700 11.939 -12.019 1.00 12.84 95 ILE A C 1
ATOM 766 O O . ILE A 1 91 ? -0.456 10.865 -11.463 1.00 13.77 95 ILE A O 1
ATOM 771 N N . GLU A 1 92 ? -0.845 12.061 -13.330 1.00 13.35 96 GLU A N 1
ATOM 772 C CA . GLU A 1 92 ? -0.617 10.929 -14.230 1.00 13.91 96 GLU A CA 1
ATOM 773 C C . GLU A 1 92 ? 0.877 10.628 -14.370 1.00 14.39 96 GLU A C 1
ATOM 774 O O . GLU A 1 92 ? 1.728 11.460 -14.048 1.00 14.60 96 GLU A O 1
ATOM 780 N N . SER A 1 93 ? 1.192 9.428 -14.856 1.00 15.02 97 SER A N 1
ATOM 781 C CA A SER A 1 93 ? 2.569 8.935 -14.753 0.70 15.83 97 SER A CA 1
ATOM 782 C CA B SER A 1 93 ? 2.546 8.870 -14.863 0.30 15.25 97 SER A CA 1
ATOM 783 C C . SER A 1 93 ? 3.596 9.802 -15.464 1.00 15.60 97 SER A C 1
ATOM 784 O O . SER A 1 93 ? 4.733 9.892 -14.999 1.00 16.25 97 SER A O 1
ATOM 789 N N . MET A 1 94 ? 3.210 10.450 -16.555 1.00 15.83 98 MET A N 1
ATOM 790 C CA A MET A 1 94 ? 4.112 11.350 -17.261 0.50 16.74 98 MET A CA 1
ATOM 791 C CA B MET A 1 94 ? 4.084 11.379 -17.265 0.50 16.12 98 MET A CA 1
ATOM 792 C C . MET A 1 94 ? 4.665 12.454 -16.349 1.00 15.91 98 MET A C 1
ATOM 793 O O . MET A 1 94 ? 5.781 12.925 -16.565 1.00 18.45 98 MET A O 1
ATOM 802 N N . TYR A 1 95 ? 3.886 12.848 -15.346 1.00 14.68 99 TYR A N 1
ATOM 803 C CA . TYR A 1 95 ? 4.258 13.891 -14.394 1.00 14.23 99 TYR A CA 1
ATOM 804 C C . TYR A 1 95 ? 4.614 13.328 -13.015 1.00 14.23 99 TYR A C 1
ATOM 805 O O . TYR A 1 95 ? 4.824 14.077 -12.049 1.00 13.30 99 TYR A O 1
ATOM 814 N N . GLY A 1 96 ? 4.718 12.000 -12.950 1.00 14.41 100 GLY A N 1
ATOM 815 C CA . GLY A 1 96 ? 5.070 11.279 -11.739 1.00 15.29 100 GLY A CA 1
ATOM 816 C C . GLY A 1 96 ? 6.347 10.495 -11.977 1.00 14.80 100 GLY A C 1
ATOM 817 O O . GLY A 1 96 ? 7.364 11.078 -12.356 1.00 16.14 100 GLY A O 1
ATOM 818 N N . TYR A 1 97 ? 6.281 9.175 -11.800 1.00 14.82 101 TYR A N 1
ATOM 819 C CA . TYR A 1 97 ? 7.455 8.302 -11.927 1.00 14.82 101 TYR A CA 1
ATOM 820 C C . TYR A 1 97 ? 7.563 7.584 -13.270 1.00 15.49 101 TYR A C 1
ATOM 821 O O . TYR A 1 97 ? 8.437 6.746 -13.441 1.00 16.91 101 TYR A O 1
ATOM 830 N N . GLY A 1 98 ? 6.680 7.893 -14.205 1.00 14.64 102 GLY A N 1
ATOM 831 C CA . GLY A 1 98 ? 6.782 7.350 -15.549 1.00 16.76 102 GLY A CA 1
ATOM 832 C C . GLY A 1 98 ? 6.831 5.833 -15.581 1.00 17.07 102 GLY A C 1
ATOM 833 O O . GLY A 1 98 ? 6.168 5.160 -14.798 1.00 17.98 102 GLY A O 1
ATOM 834 N N . ASP A 1 99 ? 7.616 5.307 -16.510 1.00 17.87 103 ASP A N 1
ATOM 835 C CA . ASP A 1 99 ? 7.752 3.861 -16.687 1.00 18.65 103 ASP A CA 1
ATOM 836 C C . ASP A 1 99 ? 8.493 3.179 -15.548 1.00 18.96 103 ASP A C 1
ATOM 837 O O . ASP A 1 99 ? 8.256 2.007 -15.251 1.00 19.47 103 ASP A O 1
ATOM 842 N N . GLU A 1 100 ? 9.406 3.906 -14.920 1.00 19.70 104 GLU A N 1
ATOM 843 C CA . GLU A 1 100 ? 10.275 3.339 -13.899 1.00 20.84 104 GLU A CA 1
ATOM 844 C C . GLU A 1 100 ? 9.528 3.031 -12.610 1.00 20.28 104 GLU A C 1
ATOM 845 O O . GLU A 1 100 ? 9.882 2.107 -11.868 1.00 21.34 104 GLU A O 1
ATOM 851 N N . GLY A 1 101 ? 8.497 3.820 -12.330 1.00 18.19 105 GLY A N 1
ATOM 852 C CA . GLY A 1 101 ? 7.790 3.707 -11.089 1.00 19.36 105 GLY A CA 1
ATOM 853 C C . GLY A 1 101 ? 8.717 4.117 -9.955 1.00 19.48 105 GLY A C 1
ATOM 854 O O . GLY A 1 101 ? 9.771 4.759 -10.152 1.00 19.12 105 GLY A O 1
ATOM 855 N N . CYS A 1 102 ? 8.475 3.746 -8.757 1.00 18.62 106 CYS A N 1
ATOM 856 C CA . CYS A 1 102 ? 9.327 4.064 -7.589 1.00 20.67 106 CYS A CA 1
ATOM 857 C C . CYS A 1 102 ? 9.122 2.982 -6.550 1.00 23.38 106 CYS A C 1
ATOM 858 O O . CYS A 1 102 ? 8.164 3.000 -5.804 1.00 25.22 106 CYS A O 1
ATOM 861 N N . GLY A 1 103 ? 10.051 2.405 -5.846 1.00 28.31 107 GLY A N 1
ATOM 862 C CA . GLY A 1 103 ? 9.942 1.544 -4.668 1.00 30.60 107 GLY A CA 1
ATOM 863 C C . GLY A 1 103 ? 9.062 0.331 -4.912 1.00 31.93 107 GLY A C 1
ATOM 864 O O . GLY A 1 103 ? 8.715 0.014 -6.052 1.00 33.59 107 GLY A O 1
ATOM 865 N N . GLU A 1 104 ? 8.690 -0.339 -3.829 1.00 30.56 108 GLU A N 1
ATOM 866 C CA . GLU A 1 104 ? 7.968 -1.602 -3.917 1.00 33.26 108 GLU A CA 1
ATOM 867 C C . GLU A 1 104 ? 6.498 -1.435 -4.302 1.00 33.57 108 GLU A C 1
ATOM 868 O O . GLU A 1 104 ? 5.909 -2.353 -4.870 1.00 37.37 108 GLU A O 1
ATOM 874 N N . SER A 1 105 ? 5.913 -0.279 -3.998 1.00 30.25 109 SER A N 1
ATOM 875 C CA . SER A 1 105 ? 4.476 -0.084 -4.165 1.00 30.24 109 SER A CA 1
ATOM 876 C C . SER A 1 105 ? 4.056 0.620 -5.456 1.00 24.28 109 SER A C 1
ATOM 877 O O . SER A 1 105 ? 2.907 0.485 -5.844 1.00 25.06 109 SER A O 1
ATOM 880 N N . ILE A 1 106 ? 4.947 1.372 -6.110 1.00 23.28 110 ILE A N 1
ATOM 881 C CA . ILE A 1 106 ? 4.533 2.221 -7.247 1.00 18.89 110 ILE A CA 1
ATOM 882 C C . ILE A 1 106 ? 5.065 1.716 -8.585 1.00 16.77 110 ILE A C 1
ATOM 883 O O . ILE A 1 106 ? 6.225 1.935 -8.931 1.00 18.21 110 ILE A O 1
ATOM 888 N N . PRO A 1 107 ? 4.208 1.026 -9.349 1.00 15.50 111 PRO A N 1
ATOM 889 C CA . PRO A 1 107 ? 4.671 0.509 -10.625 1.00 15.88 111 PRO A CA 1
ATOM 890 C C . PRO A 1 107 ? 4.737 1.561 -11.727 1.00 15.80 111 PRO A C 1
ATOM 891 O O . PRO A 1 107 ? 4.374 2.734 -11.528 1.00 15.59 111 PRO A O 1
ATOM 895 N N . GLY A 1 108 ? 5.232 1.154 -12.883 1.00 15.56 112 GLY A N 1
ATOM 896 C CA . GLY A 1 108 ? 5.141 1.974 -14.079 1.00 14.44 112 GLY A CA 1
ATOM 897 C C . GLY A 1 108 ? 3.697 2.311 -14.401 1.00 15.31 112 GLY A C 1
ATOM 898 O O . GLY A 1 108 ? 2.780 1.575 -14.028 1.00 15.38 112 GLY A O 1
ATOM 899 N N . ASN A 1 109 ? 3.499 3.428 -15.103 1.00 15.74 113 ASN A N 1
ATOM 900 C CA . ASN A 1 109 ? 2.172 3.906 -15.503 1.00 16.11 113 ASN A CA 1
ATOM 901 C C . ASN A 1 109 ? 1.207 4.088 -14.344 1.00 16.47 113 ASN A C 1
ATOM 902 O O . ASN A 1 109 ? 0.024 3.780 -14.461 1.00 19.32 113 ASN A O 1
ATOM 907 N N . SER A 1 110 ? 1.699 4.616 -13.230 1.00 15.11 114 SER A N 1
ATOM 908 C CA . SER A 1 110 ? 0.843 4.868 -12.082 1.00 15.17 114 SER A CA 1
ATOM 909 C C . SER A 1 110 ? 0.282 6.278 -12.052 1.00 15.81 114 SER A C 1
ATOM 910 O O . SER A 1 110 ? 0.992 7.243 -12.319 1.00 19.91 114 SER A O 1
ATOM 913 N N . VAL A 1 111 ? -0.971 6.379 -11.642 1.00 14.67 115 VAL A N 1
ATOM 914 C CA . VAL A 1 111 ? -1.600 7.642 -11.306 1.00 13.65 115 VAL A CA 1
ATOM 915 C C . VAL A 1 111 ? -1.519 7.811 -9.801 1.00 14.06 115 VAL A C 1
ATOM 916 O O . VAL A 1 111 ? -1.871 6.905 -9.044 1.00 14.47 115 VAL A O 1
ATOM 920 N N . LEU A 1 112 ? -0.992 8.958 -9.370 1.00 13.29 116 LEU A N 1
ATOM 921 C CA . LEU A 1 112 ? -0.842 9.269 -7.964 1.00 13.37 116 LEU A CA 1
ATOM 922 C C . LEU A 1 112 ? -1.826 10.324 -7.528 1.00 12.65 116 LEU A C 1
ATOM 923 O O . LEU A 1 112 ? -2.084 11.278 -8.259 1.00 14.44 116 LEU A O 1
ATOM 928 N N . LEU A 1 113 ? -2.346 10.159 -6.321 1.00 12.23 117 LEU A N 1
ATOM 929 C CA A LEU A 1 113 ? -3.232 11.154 -5.714 0.50 13.15 117 LEU A CA 1
ATOM 930 C CA B LEU A 1 113 ? -3.228 11.138 -5.706 0.50 13.19 117 LEU A CA 1
ATOM 931 C C . LEU A 1 113 ? -2.572 11.646 -4.443 1.00 13.51 117 LEU A C 1
ATOM 932 O O . LEU A 1 113 ? -2.271 10.861 -3.555 1.00 15.48 117 LEU A O 1
ATOM 941 N N . PHE A 1 114 ? -2.331 12.955 -4.357 1.00 12.88 118 PHE A N 1
ATOM 942 C CA . PHE A 1 114 ? -1.810 13.529 -3.130 1.00 13.19 118 PHE A CA 1
ATOM 943 C C . PHE A 1 114 ? -2.770 14.570 -2.583 1.00 14.55 118 PHE A C 1
ATOM 944 O O . PHE A 1 114 ? -3.393 15.318 -3.332 1.00 15.73 118 PHE A O 1
ATOM 952 N N . GLU A 1 115 ? -2.855 14.615 -1.268 1.00 14.30 119 GLU A N 1
ATOM 953 C CA A GLU A 1 115 ? -3.401 15.761 -0.566 0.50 15.59 119 GLU A CA 1
ATOM 954 C CA B GLU A 1 115 ? -3.400 15.782 -0.592 0.50 15.29 119 GLU A CA 1
ATOM 955 C C . GLU A 1 115 ? -2.204 16.567 -0.082 1.00 16.04 119 GLU A C 1
ATOM 956 O O . GLU A 1 115 ? -1.318 16.006 0.563 1.00 17.77 119 GLU A O 1
ATOM 967 N N . ILE A 1 116 ? -2.166 17.866 -0.401 1.00 14.78 120 ILE A N 1
ATOM 968 C CA . ILE A 1 116 ? -1.034 18.724 -0.037 1.00 15.49 120 ILE A CA 1
ATOM 969 C C . ILE A 1 116 ? -1.547 19.981 0.657 1.00 15.33 120 ILE A C 1
ATOM 970 O O . ILE A 1 116 ? -2.509 20.582 0.195 1.00 17.08 120 ILE A O 1
ATOM 975 N N . GLU A 1 117 ? -0.911 20.349 1.770 1.00 15.63 121 GLU A N 1
ATOM 976 C CA . GLU A 1 117 ? -1.220 21.590 2.479 1.00 17.30 121 GLU A CA 1
ATOM 977 C C . GLU A 1 117 ? 0.035 22.448 2.460 1.00 16.19 121 GLU A C 1
ATOM 978 O O . GLU A 1 117 ? 1.089 22.019 2.938 1.00 17.55 121 GLU A O 1
ATOM 984 N N . LEU A 1 118 ? -0.068 23.651 1.892 1.00 16.58 122 LEU A N 1
ATOM 985 C CA . LEU A 1 118 ? 1.078 24.553 1.832 1.00 17.11 122 LEU A CA 1
ATOM 986 C C . LEU A 1 118 ? 1.083 25.392 3.100 1.00 18.03 122 LEU A C 1
ATOM 987 O O . LEU A 1 118 ? 0.192 26.227 3.307 1.00 19.64 122 LEU A O 1
ATOM 992 N N . LEU A 1 119 ? 2.082 25.161 3.946 1.00 18.96 123 LEU A N 1
ATOM 993 C CA . LEU A 1 119 ? 2.168 25.832 5.244 1.00 21.51 123 LEU A CA 1
ATOM 994 C C . LEU A 1 119 ? 2.906 27.161 5.152 1.00 21.59 123 LEU A C 1
ATOM 995 O O . LEU A 1 119 ? 2.462 28.165 5.713 1.00 23.65 123 LEU A O 1
ATOM 1000 N N . SER A 1 120 ? 4.042 27.166 4.465 1.00 20.84 124 SER A N 1
ATOM 1001 C CA . SER A 1 120 ? 4.874 28.361 4.393 1.00 21.47 124 SER A CA 1
ATOM 1002 C C . SER A 1 120 ? 5.914 28.206 3.312 1.00 21.49 124 SER A C 1
ATOM 1003 O O . SER A 1 120 ? 6.095 27.116 2.764 1.00 21.34 124 SER A O 1
ATOM 1006 N N . PHE A 1 121 ? 6.587 29.304 3.002 1.00 20.64 125 PHE A N 1
ATOM 1007 C CA . PHE A 1 121 ? 7.707 29.289 2.086 1.00 20.86 125 PHE A CA 1
ATOM 1008 C C . PHE A 1 121 ? 8.639 30.459 2.361 1.00 22.18 125 PHE A C 1
ATOM 1009 O O . PHE A 1 121 ? 8.234 31.453 2.978 1.00 26.27 125 PHE A O 1
ATOM 1017 N N . ARG A 1 122 ? 9.882 30.331 1.910 1.00 22.67 126 ARG A N 1
ATOM 1018 C CA . ARG A 1 122 ? 10.882 31.386 2.113 1.00 26.23 126 ARG A CA 1
ATOM 1019 C C . ARG A 1 122 ? 11.860 31.480 0.949 1.00 26.90 126 ARG A C 1
ATOM 1020 O O . ARG A 1 122 ? 12.173 30.476 0.298 1.00 25.17 126 ARG A O 1
ATOM 1028 N N . GLU A 1 123 ? 12.330 32.699 0.687 1.00 27.69 127 GLU A N 1
ATOM 1029 C CA . GLU A 1 123 ? 13.338 32.938 -0.338 1.00 29.42 127 GLU A CA 1
ATOM 1030 C C . GLU A 1 123 ? 14.720 32.695 0.258 1.00 30.82 127 GLU A C 1
ATOM 1031 O O . GLU A 1 123 ? 14.991 33.101 1.392 1.00 33.85 127 GLU A O 1
ATOM 1037 N N . LEU A 1 124 ? 15.588 32.039 -0.508 1.00 30.37 128 LEU A N 1
ATOM 1038 C CA . LEU A 1 124 ? 16.962 31.772 -0.078 1.00 36.58 128 LEU A CA 1
ATOM 1039 C C . LEU A 1 124 ? 17.898 32.903 -0.508 1.00 40.70 128 LEU A C 1
ATOM 1040 O O . LEU A 1 124 ? 17.684 33.533 -1.543 1.00 39.39 128 LEU A O 1
ATOM 1045 N N . GLU A 1 125 ? 18.937 33.152 0.286 1.00 44.61 129 GLU A N 1
ATOM 1046 C CA . GLU A 1 125 ? 19.838 34.287 0.040 1.00 48.67 129 GLU A CA 1
ATOM 1047 C C . GLU A 1 125 ? 20.749 34.040 -1.164 1.00 50.92 129 GLU A C 1
ATOM 1048 O O . GLU A 1 125 ? 21.101 32.899 -1.468 1.00 56.05 129 GLU A O 1
#

CATH classification: 3.10.50.40

Organism: Plasmodium falciparum (isolate 3D7) (NCBI:txid36329)

InterPro domains:
  IPR001179 FKBP-type peptidyl-prolyl cis-trans isomerase domain [PF00254] (33-123)
  IPR001179 FKBP-type peptidyl-prolyl cis-trans isomerase domain [PS50059] (37-126)
  IPR011990 Tetra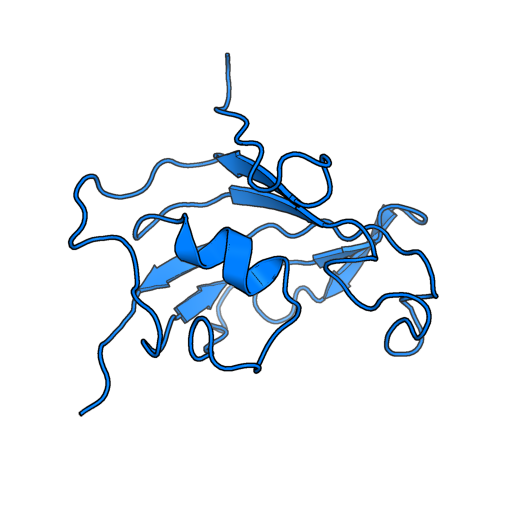tricopeptide-like helical domain superfamily [G3DSA:1.25.40.10] (128-280)
  IPR011990 Tetratricopeptide-like helical domain superfamily [SSF48452] (133-286)
  IPR019734 Tetratricopeptide repeat [PS50005] (194-227)
  IPR019734 Tetratricopeptide repeat [PS50005] (228-261)
  IPR019734 Tetratricopeptide repeat [SM00028] (144-177)
  IPR019734 Tetratricopeptide repeat [SM00028] (194-227)
  IPR019734 Tetratricopeptide repeat [SM00028] (228-261)
  IPR046357 Peptidyl-prolyl cis-trans isomerase domain superfamily [G3DSA:3.10.50.40] (8-126)
  IPR050754 Peptidyl-prolyl cis-trans isomerase FKBP4/5/8-like [PTHR46512] (11-300)

Secondary structure (DSSP, 8-state):
--SEEEE-STTSSEEEEEEE----SGGGS--TT-EEEEEEEEEETTT--EEE-TTSSSS-EEEETTSSSS-HHHHHHHTTPPTT-EEEEEE-GGGTTTTT-BTTTB-TT--EEEEEEEEEEE---